Protein AF-A0A2C5XX26-F1 (afdb_monomer_lite)

Radius of gyration: 33.15 Å; chains: 1; bounding box: 103×29×76 Å

Sequence (122 aa):
MLGFITPVATDHIAYRYGFVFVGSNLVAAVIVFFFLYETRMLSLESVDILYNDMEVKAWNSAKWVPPGYITREERDVGHFRRLSVAYNTQWNREDEGPSTENKRPTTERVQHGPEPKQEQDA

Organism: NCBI:txid1399860

Structure (mmCIF, N/CA/C/O backbone):
data_AF-A0A2C5XX26-F1
#
_entry.id   AF-A0A2C5XX26-F1
#
loop_
_atom_site.group_PDB
_atom_site.id
_atom_site.type_symbol
_atom_site.label_atom_id
_atom_site.label_alt_id
_atom_site.label_comp_id
_atom_site.label_asym_id
_atom_site.label_entity_id
_atom_site.label_seq_id
_atom_site.pdbx_PDB_ins_code
_atom_site.Cartn_x
_atom_site.Cartn_y
_atom_site.Cartn_z
_atom_site.occupancy
_atom_site.B_iso_or_equiv
_atom_site.auth_seq_id
_atom_site.auth_comp_id
_atom_site.auth_asym_id
_atom_site.auth_atom_id
_atom_site.pdbx_PDB_model_num
ATOM 1 N N . MET A 1 1 ? 19.023 2.952 -7.139 1.00 63.53 1 MET A N 1
ATOM 2 C CA . MET A 1 1 ? 19.482 1.721 -7.824 1.00 63.53 1 MET A CA 1
ATOM 3 C C . MET A 1 1 ? 18.927 1.511 -9.241 1.00 63.53 1 MET A C 1
ATOM 5 O O . MET A 1 1 ? 19.482 0.696 -9.955 1.00 63.53 1 MET A O 1
ATOM 9 N N . LEU A 1 2 ? 17.944 2.278 -9.734 1.00 70.19 2 LEU A N 1
ATOM 10 C CA . LEU A 1 2 ? 17.485 2.163 -11.137 1.00 70.19 2 LEU A CA 1
ATOM 11 C C . LEU A 1 2 ? 18.419 2.832 -12.168 1.00 70.19 2 LEU A C 1
ATOM 13 O O . LEU A 1 2 ? 18.545 2.359 -13.297 1.00 70.19 2 LEU A O 1
ATOM 17 N N . GLY A 1 3 ? 19.120 3.901 -11.775 1.00 75.81 3 GLY A N 1
ATOM 18 C CA . GLY A 1 3 ? 19.989 4.673 -12.675 1.00 75.81 3 GLY A CA 1
ATOM 19 C C . GLY A 1 3 ? 21.209 3.918 -13.216 1.00 75.81 3 GLY A C 1
ATOM 20 O O . GLY A 1 3 ? 21.717 4.291 -14.262 1.00 75.81 3 GLY A O 1
ATOM 21 N N . PHE A 1 4 ? 21.646 2.838 -12.558 1.00 78.44 4 PHE A N 1
ATOM 22 C CA . PHE A 1 4 ? 22.796 2.037 -13.004 1.00 78.44 4 PHE A CA 1
ATOM 23 C C . PHE A 1 4 ? 22.434 0.967 -14.044 1.00 78.44 4 PHE A C 1
ATOM 25 O O . PHE A 1 4 ? 23.276 0.578 -14.842 1.00 78.44 4 PHE A O 1
ATOM 32 N N . ILE A 1 5 ? 21.180 0.511 -14.066 1.00 78.94 5 ILE A N 1
ATOM 33 C CA . ILE A 1 5 ? 20.713 -0.572 -14.953 1.00 78.94 5 ILE A CA 1
ATOM 34 C C . ILE A 1 5 ? 20.094 0.010 -16.236 1.00 78.94 5 ILE A C 1
ATOM 36 O O . ILE A 1 5 ? 20.197 -0.565 -17.318 1.00 78.94 5 ILE A O 1
ATOM 40 N N . THR A 1 6 ? 19.503 1.203 -16.126 1.00 82.06 6 THR A N 1
ATOM 41 C CA . THR A 1 6 ? 18.878 1.938 -17.236 1.00 82.06 6 THR A CA 1
ATOM 42 C C . THR A 1 6 ? 19.815 2.204 -18.434 1.00 82.06 6 THR A C 1
ATOM 44 O O . THR A 1 6 ? 19.369 1.967 -19.558 1.00 82.06 6 THR A O 1
ATOM 47 N N . PRO A 1 7 ? 21.090 2.632 -18.280 1.00 80.31 7 PRO A N 1
ATOM 48 C CA . PRO A 1 7 ? 21.974 2.845 -19.432 1.00 80.31 7 PRO A CA 1
ATOM 49 C C . PRO A 1 7 ? 22.256 1.555 -20.217 1.00 80.31 7 PRO A C 1
ATOM 51 O O . PRO A 1 7 ? 22.218 1.583 -21.442 1.00 80.31 7 PRO A O 1
ATOM 54 N N . VAL A 1 8 ? 22.422 0.414 -19.537 1.00 80.00 8 VAL A N 1
ATOM 55 C CA . VAL A 1 8 ? 22.612 -0.900 -20.186 1.00 80.00 8 VAL A CA 1
ATOM 56 C C . VAL A 1 8 ? 21.359 -1.326 -20.961 1.00 80.00 8 VAL A C 1
ATOM 58 O O . VAL A 1 8 ? 21.447 -1.818 -22.080 1.00 80.00 8 VAL A O 1
ATOM 61 N N . ALA A 1 9 ? 20.168 -1.105 -20.403 1.00 80.88 9 ALA A N 1
ATOM 62 C CA . ALA A 1 9 ? 18.915 -1.459 -21.073 1.00 80.88 9 ALA A CA 1
ATOM 63 C C . ALA A 1 9 ? 18.616 -0.573 -22.298 1.00 80.88 9 ALA A C 1
ATOM 65 O O . ALA A 1 9 ? 18.068 -1.047 -23.297 1.00 80.88 9 ALA A O 1
ATOM 66 N N . THR A 1 10 ? 18.976 0.710 -22.226 1.00 81.50 10 THR A N 1
ATOM 67 C CA . THR A 1 10 ? 18.715 1.674 -23.305 1.00 81.50 10 THR A CA 1
ATOM 68 C C . THR A 1 10 ? 19.653 1.456 -24.495 1.00 81.50 10 THR A C 1
ATOM 70 O O . THR A 1 10 ? 19.224 1.649 -25.628 1.00 81.50 10 THR A O 1
ATOM 73 N N . ASP A 1 11 ? 20.879 0.978 -24.263 1.00 82.69 11 ASP A N 1
ATOM 74 C CA . ASP A 1 11 ? 21.846 0.645 -25.321 1.00 82.69 11 ASP A CA 1
ATOM 75 C C . ASP A 1 11 ? 21.353 -0.499 -26.229 1.00 82.69 11 ASP A C 1
ATOM 77 O O . ASP A 1 11 ? 21.412 -0.415 -27.453 1.00 82.69 11 ASP A O 1
ATOM 81 N N . HIS A 1 12 ? 20.752 -1.540 -25.643 1.00 81.31 12 HIS A N 1
ATOM 82 C CA . HIS A 1 12 ? 20.295 -2.715 -26.396 1.00 81.31 12 HIS A CA 1
ATOM 83 C C . HIS A 1 12 ? 18.898 -2.587 -27.012 1.00 81.31 12 HIS A C 1
ATOM 85 O O . HIS A 1 12 ? 18.569 -3.304 -27.959 1.00 81.31 12 HIS A O 1
ATOM 91 N N . ILE A 1 13 ? 18.037 -1.737 -26.448 1.00 82.19 13 ILE A N 1
ATOM 92 C CA . ILE A 1 13 ? 16.603 -1.742 -26.772 1.00 82.19 13 ILE A CA 1
ATOM 93 C C . ILE A 1 13 ? 16.057 -0.349 -27.139 1.00 82.19 13 ILE A C 1
ATOM 95 O O . ILE A 1 13 ? 14.922 -0.243 -27.617 1.00 82.19 13 ILE A O 1
ATOM 99 N N . ALA A 1 14 ? 16.874 0.703 -27.002 1.00 83.38 14 ALA A N 1
ATOM 100 C CA . ALA A 1 14 ? 16.578 2.080 -27.393 1.00 83.38 14 ALA A CA 1
ATOM 101 C C . ALA A 1 14 ? 15.179 2.535 -26.926 1.00 83.38 14 ALA A C 1
ATOM 103 O O . ALA A 1 14 ? 14.805 2.352 -25.766 1.00 83.38 14 ALA A O 1
ATOM 104 N N . TYR A 1 15 ? 14.364 3.087 -27.833 1.00 81.62 15 TYR A N 1
ATOM 105 C CA . TYR A 1 15 ? 13.012 3.579 -27.536 1.00 81.62 15 TYR A CA 1
ATOM 106 C C . TYR A 1 15 ? 12.056 2.489 -27.014 1.00 81.62 15 TYR A C 1
ATOM 108 O O . TYR A 1 15 ? 11.095 2.789 -26.304 1.00 81.62 15 TYR A O 1
ATOM 116 N N . ARG A 1 16 ? 12.329 1.202 -27.291 1.00 87.00 16 ARG A N 1
ATOM 117 C CA . ARG A 1 16 ? 11.477 0.092 -26.830 1.00 87.00 16 ARG A CA 1
ATOM 118 C C . ARG A 1 16 ? 11.494 -0.069 -25.307 1.00 87.00 16 ARG A C 1
ATOM 120 O O . ARG A 1 16 ? 10.552 -0.634 -24.754 1.00 87.00 16 ARG A O 1
ATOM 127 N N . TYR A 1 17 ? 12.509 0.472 -24.628 1.00 86.12 17 TYR A N 1
ATOM 128 C CA . TYR A 1 17 ? 12.608 0.465 -23.169 1.00 86.12 17 TYR A CA 1
ATOM 129 C C . TYR A 1 17 ? 11.411 1.168 -22.519 1.00 86.12 17 TYR A C 1
ATOM 131 O O . TYR A 1 17 ? 10.909 0.709 -21.495 1.00 86.12 17 TYR A O 1
ATOM 139 N N . GLY A 1 18 ? 10.892 2.225 -23.155 1.00 86.94 18 GLY A N 1
ATOM 140 C CA . GLY A 1 18 ? 9.718 2.951 -22.670 1.00 86.94 18 GLY A CA 1
ATOM 141 C C . GLY A 1 18 ? 8.475 2.065 -22.556 1.00 86.94 18 GLY A C 1
ATOM 142 O O . GLY A 1 18 ? 7.760 2.141 -21.561 1.00 86.94 18 GLY A O 1
ATOM 143 N N . PHE A 1 19 ? 8.253 1.156 -23.512 1.00 90.19 19 PHE A N 1
ATOM 144 C CA . PHE A 1 19 ? 7.124 0.219 -23.457 1.00 90.19 19 PHE A CA 1
ATOM 145 C C . PHE A 1 19 ? 7.284 -0.819 -22.345 1.00 90.19 19 PHE A C 1
ATOM 147 O O . PHE A 1 19 ? 6.306 -1.163 -21.689 1.00 90.19 19 PHE A O 1
ATOM 154 N N . VAL A 1 20 ? 8.510 -1.288 -22.094 1.00 88.81 20 VAL A N 1
ATOM 155 C CA . VAL A 1 20 ? 8.799 -2.200 -20.976 1.00 88.81 20 VAL A CA 1
ATOM 156 C C . VAL A 1 20 ? 8.586 -1.492 -19.640 1.00 88.81 20 VAL A C 1
ATOM 158 O O . VAL A 1 20 ? 8.001 -2.071 -18.730 1.00 88.81 20 VAL A O 1
ATOM 161 N N . PHE A 1 21 ? 9.001 -0.228 -19.536 1.00 87.88 21 PHE A N 1
ATOM 162 C CA . PHE A 1 21 ? 8.797 0.583 -18.341 1.00 87.88 21 PHE A CA 1
ATOM 163 C C . PHE A 1 21 ? 7.311 0.836 -18.066 1.00 87.88 21 PHE A C 1
ATOM 165 O O . PHE A 1 21 ? 6.844 0.630 -16.950 1.00 87.88 21 PHE A O 1
ATOM 172 N N . VAL A 1 22 ? 6.531 1.231 -19.073 1.00 93.38 22 VAL A N 1
ATOM 173 C CA . VAL A 1 22 ? 5.078 1.400 -18.906 1.00 93.38 22 VAL A CA 1
ATOM 174 C C . VAL A 1 22 ? 4.406 0.059 -18.598 1.00 93.38 22 VAL A C 1
ATOM 176 O O . VAL A 1 22 ? 3.554 -0.004 -17.717 1.00 93.38 22 VAL A O 1
ATOM 179 N N . GLY A 1 23 ? 4.827 -1.023 -19.258 1.00 94.75 23 GLY A N 1
ATOM 180 C CA . GLY A 1 23 ? 4.324 -2.371 -19.003 1.00 94.75 23 GLY A CA 1
ATOM 181 C C . GLY A 1 23 ? 4.580 -2.838 -17.570 1.00 94.75 23 GLY A C 1
ATOM 182 O O . GLY A 1 23 ? 3.663 -3.331 -16.920 1.00 94.75 23 GLY A O 1
ATOM 183 N N . SER A 1 24 ? 5.788 -2.631 -17.038 1.00 93.75 24 SER A N 1
ATOM 184 C CA . SER A 1 24 ? 6.109 -2.999 -15.655 1.00 93.75 24 SER A CA 1
ATOM 185 C C . SER A 1 24 ? 5.313 -2.177 -14.641 1.00 93.75 24 SER A C 1
ATOM 187 O O . SER A 1 24 ? 4.809 -2.740 -13.672 1.00 93.75 24 SER A O 1
ATOM 189 N N . ASN A 1 25 ? 5.125 -0.876 -14.889 1.00 95.25 25 ASN A N 1
ATOM 190 C CA . ASN A 1 25 ? 4.286 -0.022 -14.048 1.00 95.25 25 ASN A CA 1
ATOM 191 C C . ASN A 1 25 ? 2.814 -0.444 -14.094 1.00 95.25 25 ASN A C 1
ATOM 193 O O . ASN A 1 25 ? 2.159 -0.456 -13.056 1.00 95.25 25 ASN A O 1
ATOM 197 N N . LEU A 1 26 ? 2.294 -0.830 -15.262 1.00 96.94 26 LEU A N 1
ATOM 198 C CA . LEU A 1 26 ? 0.922 -1.318 -15.387 1.00 96.94 26 LEU A CA 1
ATOM 199 C C . LEU A 1 26 ? 0.730 -2.637 -14.628 1.00 96.94 26 LEU A C 1
ATOM 201 O O . LEU A 1 26 ? -0.242 -2.780 -13.892 1.00 96.94 26 LEU A O 1
ATOM 205 N N . VAL A 1 27 ? 1.673 -3.575 -14.749 1.00 96.62 27 VAL A N 1
ATOM 206 C CA . VAL A 1 27 ? 1.654 -4.831 -13.981 1.00 96.62 27 VAL A CA 1
ATOM 207 C C . VAL A 1 27 ? 1.716 -4.548 -12.480 1.00 96.62 27 VAL A C 1
ATOM 209 O O . VAL A 1 27 ? 0.923 -5.104 -11.722 1.00 96.62 27 VAL A O 1
ATOM 212 N N . ALA A 1 28 ? 2.600 -3.648 -12.044 1.00 96.00 28 ALA A N 1
ATOM 213 C CA . ALA A 1 28 ? 2.677 -3.237 -10.646 1.00 96.00 28 ALA A CA 1
ATOM 214 C C . ALA A 1 28 ? 1.361 -2.604 -10.165 1.00 96.00 28 ALA A C 1
ATOM 216 O O . ALA A 1 28 ? 0.881 -2.949 -9.089 1.00 96.00 28 ALA A O 1
ATOM 217 N N . ALA A 1 29 ? 0.739 -1.740 -10.973 1.00 95.75 29 ALA A N 1
ATOM 218 C CA . ALA A 1 29 ? -0.546 -1.122 -10.658 1.00 95.75 29 ALA A CA 1
ATOM 219 C C . ALA A 1 29 ? -1.664 -2.163 -10.507 1.00 95.75 29 ALA A C 1
ATOM 221 O O . ALA A 1 29 ? -2.444 -2.084 -9.563 1.00 95.75 29 ALA A O 1
ATOM 222 N N . VAL A 1 30 ? -1.710 -3.168 -11.388 1.00 95.75 30 VAL A N 1
ATOM 223 C CA . VAL A 1 30 ? -2.658 -4.289 -11.290 1.00 95.75 30 VAL A CA 1
ATOM 224 C C . VAL A 1 30 ? -2.439 -5.062 -9.990 1.00 95.75 30 VAL A C 1
ATOM 226 O O . VAL A 1 30 ? -3.386 -5.271 -9.238 1.00 95.75 30 VAL A O 1
ATOM 229 N N . ILE A 1 31 ? -1.198 -5.439 -9.679 1.00 94.88 31 ILE A N 1
ATOM 230 C CA . ILE A 1 31 ? -0.884 -6.178 -8.448 1.00 94.88 31 ILE A CA 1
ATOM 231 C C . ILE A 1 31 ? -1.305 -5.377 -7.211 1.00 94.88 31 ILE A C 1
ATOM 233 O O . ILE A 1 31 ? -1.984 -5.908 -6.336 1.00 94.88 31 ILE A O 1
ATOM 237 N N . VAL A 1 32 ? -0.951 -4.093 -7.151 1.00 93.75 32 VAL A N 1
ATOM 238 C CA . VAL A 1 32 ? -1.309 -3.215 -6.031 1.00 93.75 32 VAL A CA 1
ATOM 239 C C . VAL A 1 32 ? -2.826 -3.081 -5.900 1.00 93.75 32 VAL A C 1
ATOM 241 O O . VAL A 1 32 ? -3.352 -3.202 -4.800 1.00 93.75 32 VAL A O 1
ATOM 244 N N . PHE A 1 33 ? -3.543 -2.897 -7.006 1.00 91.00 33 PHE A N 1
ATOM 245 C CA . PHE A 1 33 ? -4.993 -2.722 -6.981 1.00 91.00 33 PHE A CA 1
ATOM 246 C C . PHE A 1 33 ? -5.743 -3.955 -6.450 1.00 91.00 33 PHE A C 1
ATOM 248 O O . PHE A 1 33 ? -6.723 -3.813 -5.717 1.00 91.00 33 PHE A O 1
ATOM 255 N N . PHE A 1 34 ? -5.294 -5.163 -6.806 1.00 90.25 34 PHE A N 1
ATOM 256 C CA . PHE A 1 34 ? -5.978 -6.398 -6.415 1.00 90.25 34 PHE A CA 1
ATOM 257 C C . PHE A 1 34 ? -5.513 -6.978 -5.077 1.00 90.25 34 PHE A C 1
ATOM 259 O O . PHE A 1 34 ? -6.319 -7.622 -4.408 1.00 90.25 34 PHE A O 1
ATOM 266 N N . PHE A 1 35 ? -4.256 -6.768 -4.676 1.00 89.19 35 PHE A N 1
ATOM 267 C CA . PHE A 1 35 ? -3.668 -7.480 -3.534 1.00 89.19 35 PHE A CA 1
ATOM 268 C C . PHE A 1 35 ? -3.220 -6.585 -2.374 1.00 89.19 35 PHE A C 1
ATOM 270 O O . PHE A 1 35 ? -2.983 -7.108 -1.286 1.00 89.19 35 PHE A O 1
ATOM 277 N N . LEU A 1 36 ? -3.096 -5.264 -2.552 1.00 91.69 36 LEU A N 1
ATOM 278 C CA . LEU A 1 36 ? -2.618 -4.391 -1.479 1.00 91.69 36 LEU A CA 1
ATOM 279 C C . LEU A 1 36 ? -3.779 -3.858 -0.631 1.00 91.69 36 LEU A C 1
ATOM 281 O O . LEU A 1 36 ? -4.593 -3.062 -1.097 1.00 91.69 36 LEU A O 1
ATOM 285 N N . TYR A 1 37 ? -3.822 -4.267 0.636 1.00 91.50 37 TYR A N 1
ATOM 286 C CA . TYR A 1 37 ? -4.740 -3.714 1.629 1.00 91.50 37 TYR A CA 1
ATOM 287 C C . TYR A 1 37 ? -4.198 -2.401 2.210 1.00 91.50 37 TYR A C 1
ATOM 289 O O . TYR A 1 37 ? -3.002 -2.253 2.458 1.00 91.50 37 TYR A O 1
ATOM 297 N N . GLU A 1 38 ? -5.093 -1.445 2.450 1.00 91.19 38 GLU A N 1
ATOM 298 C CA . GLU A 1 38 ? -4.777 -0.120 2.980 1.00 91.19 38 GLU A CA 1
ATOM 299 C C . GLU A 1 38 ? -4.600 -0.168 4.503 1.00 91.19 38 GLU A C 1
ATOM 301 O O . GLU A 1 38 ? -5.580 -0.166 5.258 1.00 91.19 38 GLU A O 1
ATOM 306 N N . THR A 1 39 ? -3.340 -0.172 4.939 1.00 90.62 39 THR A N 1
ATOM 307 C CA . THR A 1 39 ? -2.920 -0.313 6.341 1.00 90.62 39 THR A CA 1
ATOM 308 C C . THR A 1 39 ? -2.587 1.011 7.033 1.00 90.62 39 THR A C 1
ATOM 310 O O . THR A 1 39 ? -2.171 1.013 8.191 1.00 90.62 39 THR A O 1
ATOM 313 N N . ARG A 1 40 ? -2.755 2.168 6.377 1.00 87.94 40 ARG A N 1
ATOM 314 C CA . ARG A 1 40 ? -2.474 3.454 7.029 1.00 87.94 40 ARG A CA 1
ATOM 315 C C . ARG A 1 40 ? -3.441 3.725 8.175 1.00 87.94 40 ARG A C 1
ATOM 317 O O . ARG A 1 40 ? -4.646 3.486 8.063 1.00 87.94 40 ARG A O 1
ATOM 324 N N . MET A 1 41 ? -2.889 4.319 9.235 1.00 88.69 41 MET A N 1
ATOM 325 C CA . MET A 1 41 ? -3.599 4.671 10.470 1.00 88.69 41 MET A CA 1
ATOM 326 C C . MET A 1 41 ? -4.170 3.455 11.216 1.00 88.69 41 MET A C 1
ATOM 328 O O . MET A 1 41 ? -5.100 3.614 11.992 1.00 88.69 41 MET A O 1
ATOM 332 N N . LEU A 1 42 ? -3.635 2.255 10.972 1.00 90.25 42 LEU A N 1
ATOM 333 C CA . LEU A 1 42 ? -3.976 1.023 11.683 1.00 90.25 42 LEU A CA 1
ATOM 334 C C . LEU A 1 42 ? -2.787 0.567 12.531 1.00 90.25 42 LEU A C 1
ATOM 336 O O . LEU A 1 42 ? -1.630 0.716 12.132 1.00 90.25 42 LEU A O 1
ATOM 340 N N . SER A 1 43 ? -3.074 -0.008 13.696 1.00 90.56 43 SER A N 1
ATOM 341 C CA . SER A 1 43 ? -2.068 -0.678 14.521 1.00 90.56 43 SER A CA 1
ATOM 342 C C . SER A 1 43 ? -1.686 -2.045 13.943 1.00 90.56 43 SER A C 1
ATOM 344 O O . SER A 1 43 ? -2.416 -2.604 13.125 1.00 90.56 43 SER A O 1
ATOM 346 N N . LEU A 1 44 ? -0.548 -2.607 14.367 1.00 91.38 44 LEU A N 1
ATOM 347 C CA . LEU A 1 44 ? -0.055 -3.889 13.842 1.00 91.38 44 LEU A CA 1
ATOM 348 C C . LEU A 1 44 ? -1.027 -5.045 14.116 1.00 91.38 44 LEU A C 1
ATOM 350 O O . LEU A 1 44 ? -1.231 -5.880 13.240 1.00 91.38 44 LEU A O 1
ATOM 354 N N . GLU A 1 45 ? -1.677 -5.063 15.279 1.00 91.56 45 GLU A N 1
ATOM 355 C CA . GLU A 1 45 ? -2.712 -6.049 15.597 1.00 91.56 45 GLU A CA 1
ATOM 356 C C . GLU A 1 45 ? -3.964 -5.881 14.727 1.00 91.56 45 GLU A C 1
ATOM 358 O O . GLU A 1 45 ? -4.566 -6.861 14.298 1.00 91.56 45 GLU A O 1
ATOM 363 N N . SER A 1 46 ? -4.330 -4.640 14.400 1.00 91.00 46 SER A N 1
ATOM 364 C CA . SER A 1 46 ? -5.473 -4.365 13.529 1.00 91.00 46 SER A CA 1
ATOM 365 C C . SER A 1 46 ? -5.193 -4.764 12.082 1.00 91.00 46 SER A C 1
ATOM 367 O O . SER A 1 46 ? -6.097 -5.199 11.375 1.00 91.00 46 SER A O 1
ATOM 369 N N . VAL A 1 47 ? -3.942 -4.621 11.639 1.00 91.06 47 VAL A N 1
ATOM 370 C CA . VAL A 1 47 ? -3.499 -5.075 10.318 1.00 91.06 47 VAL A CA 1
ATOM 371 C C . VAL A 1 47 ? -3.583 -6.597 10.218 1.00 91.06 47 VAL A C 1
ATOM 373 O O . VAL A 1 47 ? -4.089 -7.092 9.217 1.00 91.06 47 VAL A O 1
ATOM 376 N N . ASP A 1 48 ? -3.158 -7.332 11.247 1.00 91.81 48 ASP A N 1
ATOM 377 C CA . ASP A 1 48 ? -3.290 -8.796 11.282 1.00 91.81 48 ASP A CA 1
ATOM 378 C C . ASP A 1 48 ? -4.760 -9.238 11.155 1.00 91.81 48 ASP A C 1
ATOM 380 O O . ASP A 1 48 ? -5.096 -10.070 10.311 1.00 91.81 48 ASP A O 1
ATOM 384 N N . ILE A 1 49 ? -5.665 -8.582 11.893 1.00 92.81 49 ILE A N 1
ATOM 385 C CA . ILE A 1 49 ? -7.112 -8.831 11.793 1.00 92.81 49 ILE A CA 1
ATOM 386 C C . ILE A 1 49 ? -7.635 -8.513 10.384 1.00 92.81 49 ILE A C 1
ATOM 388 O O . ILE A 1 49 ? -8.387 -9.309 9.828 1.00 92.81 49 ILE A O 1
ATOM 392 N N . LEU A 1 50 ? -7.225 -7.387 9.790 1.00 91.81 50 LEU A N 1
ATOM 393 C CA . LEU A 1 50 ? -7.635 -6.991 8.439 1.00 91.81 50 LEU A CA 1
ATOM 394 C C . LEU A 1 50 ? -7.226 -8.028 7.384 1.00 91.81 50 LEU A C 1
ATOM 396 O O . LEU A 1 50 ? -8.000 -8.297 6.471 1.00 91.81 50 LEU A O 1
ATOM 400 N N . TYR A 1 51 ? -6.028 -8.609 7.497 1.00 90.44 51 TYR A N 1
ATOM 401 C CA . TYR A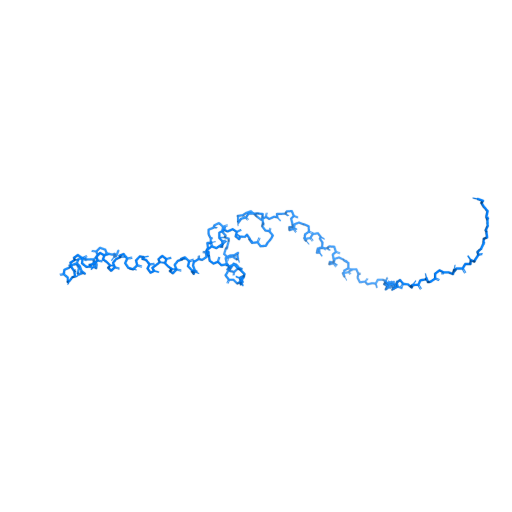 1 51 ? -5.567 -9.647 6.569 1.00 90.44 51 TYR A CA 1
ATOM 402 C C . TYR A 1 51 ? -6.265 -10.997 6.779 1.00 90.44 51 TYR A C 1
ATOM 404 O O . TYR A 1 51 ? -6.326 -11.795 5.844 1.00 90.44 51 TYR A O 1
ATOM 412 N N . ASN A 1 52 ? -6.798 -11.253 7.975 1.00 90.94 52 ASN A N 1
ATOM 413 C CA . ASN A 1 52 ? -7.575 -12.454 8.280 1.00 90.94 52 ASN A CA 1
ATOM 414 C C . ASN A 1 52 ? -9.078 -12.306 7.948 1.00 90.94 52 ASN A C 1
ATOM 416 O O . ASN A 1 52 ? -9.817 -13.290 7.955 1.00 90.94 52 ASN A O 1
ATOM 420 N N . ASP A 1 53 ? -9.544 -11.090 7.653 1.00 89.25 53 ASP A N 1
ATOM 421 C CA . ASP A 1 53 ? -10.934 -10.808 7.295 1.00 89.25 53 ASP A CA 1
ATOM 422 C C . ASP A 1 53 ? -11.214 -11.182 5.826 1.00 89.25 53 ASP A C 1
ATOM 424 O O . ASP A 1 53 ? -10.747 -10.538 4.884 1.00 89.25 53 ASP A O 1
ATOM 428 N N . MET A 1 54 ? -11.997 -12.247 5.618 1.00 81.88 54 MET A N 1
ATOM 429 C CA . MET A 1 54 ? -12.296 -12.787 4.284 1.00 81.88 54 MET A CA 1
ATOM 430 C C . MET A 1 54 ? -13.302 -11.938 3.487 1.00 81.88 54 MET A C 1
ATOM 432 O O . MET A 1 54 ? -13.435 -12.124 2.274 1.00 81.88 54 MET A O 1
ATOM 436 N N . GLU A 1 55 ? -14.039 -11.030 4.133 1.00 85.88 55 GLU A N 1
ATOM 437 C CA . GLU A 1 55 ? -15.094 -10.248 3.475 1.00 85.88 55 GLU A CA 1
ATOM 438 C C . GLU A 1 55 ? -14.555 -8.972 2.815 1.00 85.88 55 GLU A C 1
ATOM 440 O O . GLU A 1 55 ? -15.132 -8.449 1.847 1.00 85.88 55 GLU A O 1
ATOM 445 N N . VAL A 1 56 ? -13.414 -8.480 3.300 1.00 87.94 56 VAL A N 1
ATOM 446 C CA . VAL A 1 56 ? -12.813 -7.228 2.849 1.00 87.94 56 VAL A CA 1
ATOM 447 C C . VAL A 1 56 ? -11.963 -7.477 1.613 1.00 87.94 56 VAL A C 1
ATOM 449 O O . VAL A 1 56 ? -11.017 -8.256 1.612 1.00 87.94 56 VAL A O 1
ATOM 452 N N . LYS A 1 57 ? -12.269 -6.760 0.533 1.00 89.62 57 LYS A N 1
ATOM 453 C CA . LYS A 1 57 ? -11.448 -6.736 -0.687 1.00 89.62 57 LYS A CA 1
ATOM 454 C C . LYS A 1 57 ? -10.390 -5.642 -0.582 1.00 89.62 57 LYS A C 1
ATOM 456 O O . LYS A 1 57 ? -10.692 -4.566 -0.063 1.00 89.62 57 LYS A O 1
ATOM 461 N N . ALA A 1 58 ? -9.212 -5.866 -1.164 1.00 86.62 58 ALA A N 1
ATOM 462 C CA . ALA A 1 58 ? -8.098 -4.911 -1.168 1.00 86.62 58 ALA A CA 1
ATOM 463 C C . ALA A 1 58 ? -8.536 -3.478 -1.546 1.00 86.62 58 ALA A C 1
ATOM 465 O O . ALA A 1 58 ? -8.289 -2.535 -0.797 1.00 86.62 58 ALA A O 1
ATOM 466 N N . TRP A 1 59 ? -9.321 -3.313 -2.615 1.00 88.06 59 TRP A N 1
ATOM 467 C CA . TRP A 1 59 ? -9.793 -2.000 -3.088 1.00 88.06 59 TRP A CA 1
ATOM 468 C C . TRP A 1 59 ? -10.859 -1.317 -2.213 1.00 88.06 59 TRP A C 1
ATOM 470 O O . TRP A 1 59 ? -11.100 -0.123 -2.366 1.00 88.06 59 TRP A O 1
ATOM 480 N N . ASN A 1 60 ? -11.512 -2.043 -1.303 1.00 87.62 60 ASN A N 1
ATOM 481 C CA . ASN A 1 60 ? -12.478 -1.480 -0.348 1.00 87.62 60 ASN A CA 1
ATOM 482 C C . ASN A 1 60 ? -11.914 -1.380 1.075 1.00 87.62 60 ASN A C 1
ATOM 484 O O . ASN A 1 60 ? -12.566 -0.810 1.953 1.00 87.62 60 ASN A O 1
ATOM 488 N N . SER A 1 61 ? -10.703 -1.894 1.295 1.00 88.62 61 SER A N 1
ATOM 489 C CA . SER A 1 61 ? -10.075 -1.971 2.611 1.00 88.62 61 SER A CA 1
ATOM 490 C C . SER A 1 61 ? -9.969 -0.612 3.295 1.00 88.62 61 SER A C 1
ATOM 492 O O . SER A 1 61 ? -10.185 -0.554 4.496 1.00 88.62 61 SER A O 1
ATOM 494 N N . ALA A 1 62 ? -9.781 0.489 2.553 1.00 86.88 62 ALA A N 1
ATOM 495 C CA . ALA A 1 62 ? -9.670 1.861 3.071 1.00 86.88 62 ALA A CA 1
ATOM 496 C C . ALA A 1 62 ? -10.822 2.308 3.997 1.00 86.88 62 ALA A C 1
ATOM 498 O O . ALA A 1 62 ? -10.627 3.173 4.846 1.00 86.88 62 ALA A O 1
ATOM 499 N N . LYS A 1 63 ? -12.020 1.729 3.850 1.00 88.56 63 LYS A N 1
ATOM 500 C CA . LYS A 1 63 ? -13.194 2.047 4.686 1.00 88.56 63 LYS A CA 1
ATOM 501 C C . LYS A 1 63 ? -13.338 1.137 5.902 1.00 88.56 63 LYS A C 1
ATOM 503 O O . LYS A 1 63 ? -14.163 1.414 6.765 1.00 88.56 63 LYS A O 1
ATOM 508 N N . TRP A 1 64 ? -12.576 0.049 5.952 1.00 91.50 64 TRP A N 1
ATOM 509 C CA . TRP A 1 64 ? -12.608 -0.890 7.059 1.00 91.50 64 TRP A CA 1
ATOM 510 C C . TRP A 1 64 ? -12.063 -0.244 8.332 1.00 91.50 64 TRP A C 1
ATOM 512 O O . TRP A 1 64 ? -11.090 0.522 8.288 1.00 91.50 64 TRP A O 1
ATOM 522 N N . VAL A 1 65 ? -12.709 -0.563 9.449 1.00 91.00 65 VAL A N 1
ATOM 523 C CA . VAL A 1 65 ? -12.386 -0.083 10.792 1.00 91.00 65 VAL A CA 1
ATOM 524 C C . VAL A 1 65 ? -12.307 -1.305 11.708 1.00 91.00 65 VAL A C 1
ATOM 526 O O . VAL A 1 65 ? -13.168 -2.182 11.596 1.00 91.00 65 VAL A O 1
ATOM 529 N N . PRO A 1 66 ? -11.312 -1.382 12.607 1.00 89.56 66 PRO A N 1
ATOM 530 C CA . PRO A 1 66 ? -11.191 -2.521 13.503 1.00 89.56 66 PRO A CA 1
ATOM 531 C C . PRO A 1 66 ? -12.404 -2.648 14.445 1.00 89.56 66 PRO A C 1
ATOM 533 O O . PRO A 1 66 ? -13.002 -1.637 14.830 1.00 89.56 66 PRO A O 1
ATOM 536 N N . PRO A 1 67 ? -12.768 -3.864 14.883 1.00 86.69 67 PRO A N 1
ATOM 537 C CA . PRO A 1 67 ? -13.856 -4.055 15.838 1.00 86.69 67 PRO A CA 1
ATOM 538 C C . PRO A 1 67 ? -13.624 -3.283 17.147 1.00 86.69 67 PRO A C 1
ATOM 540 O O . PRO A 1 67 ? -12.568 -3.386 17.770 1.00 86.69 67 PRO A O 1
ATOM 543 N N . GLY A 1 68 ? -14.621 -2.508 17.586 1.00 84.88 68 GLY A N 1
ATOM 544 C CA . GLY A 1 68 ? -14.525 -1.678 18.795 1.00 84.88 68 GLY A CA 1
ATOM 545 C C . GLY A 1 68 ? -13.809 -0.337 18.594 1.00 84.88 68 GLY A C 1
ATOM 546 O O . GLY A 1 68 ? -13.521 0.350 19.572 1.00 84.88 68 GLY A O 1
ATOM 547 N N . TYR A 1 69 ? -13.519 0.053 17.354 1.00 88.56 69 TYR A N 1
ATOM 548 C CA . TYR A 1 69 ? -12.992 1.372 17.019 1.00 88.56 69 TYR A CA 1
ATOM 549 C C . TYR A 1 69 ? -14.076 2.242 16.370 1.00 88.56 69 TYR A C 1
ATOM 551 O O . TYR A 1 69 ? -14.960 1.743 15.677 1.00 88.56 69 TYR A O 1
ATOM 559 N N . ILE A 1 70 ? -14.010 3.553 16.612 1.00 86.69 70 ILE A N 1
ATOM 560 C CA . ILE A 1 70 ? -14.914 4.551 16.011 1.00 86.69 70 ILE A CA 1
ATOM 561 C C . ILE A 1 70 ? -14.352 4.977 14.654 1.00 86.69 70 ILE A C 1
ATOM 563 O O . ILE A 1 70 ? -15.074 5.126 13.669 1.00 86.69 70 ILE A O 1
ATOM 567 N N . THR A 1 71 ? -13.034 5.159 14.613 1.00 87.69 71 THR A N 1
ATOM 568 C CA . THR A 1 71 ? -12.251 5.475 13.421 1.00 87.69 71 THR A CA 1
ATOM 569 C C . THR A 1 71 ? -11.023 4.570 13.393 1.00 87.69 71 THR A C 1
ATOM 571 O O . THR A 1 71 ? -10.722 3.901 14.373 1.00 87.69 71 THR A O 1
ATOM 574 N N . ARG A 1 72 ? -10.275 4.531 12.287 1.00 85.69 72 ARG A N 1
ATOM 575 C CA . ARG A 1 72 ? -9.081 3.669 12.181 1.00 85.69 72 ARG A CA 1
ATOM 576 C C . ARG A 1 72 ? -8.038 3.915 13.279 1.00 85.69 72 ARG A C 1
ATOM 578 O O . ARG A 1 72 ? -7.365 2.978 13.689 1.00 85.69 72 ARG A O 1
ATOM 585 N N . GLU A 1 73 ? -7.956 5.150 13.764 1.00 85.81 73 GLU A N 1
ATOM 586 C CA . GLU A 1 73 ? -7.027 5.566 14.814 1.00 85.81 73 GLU A CA 1
ATOM 587 C C . GLU A 1 73 ? -7.667 5.517 16.210 1.00 85.81 73 GLU A C 1
ATOM 589 O O . GLU A 1 73 ? -7.023 5.125 17.183 1.00 85.81 73 GLU A O 1
ATOM 594 N N . GLU A 1 74 ? -8.944 5.895 16.321 1.00 87.38 74 GLU A N 1
ATOM 595 C CA . GLU A 1 74 ? -9.589 6.109 17.613 1.00 87.38 74 GLU A CA 1
ATOM 596 C C . GLU A 1 74 ? -10.405 4.903 18.081 1.00 87.38 74 GLU A C 1
ATOM 598 O O . GLU A 1 74 ? -11.411 4.500 17.485 1.00 87.38 74 GLU A O 1
ATOM 603 N N . ARG A 1 75 ? -9.978 4.362 19.222 1.00 86.25 75 ARG A N 1
ATOM 604 C CA . ARG A 1 75 ? -10.632 3.265 19.934 1.00 86.25 75 ARG A CA 1
ATOM 605 C C . ARG A 1 75 ? -11.892 3.753 20.657 1.00 86.25 75 ARG A C 1
ATOM 607 O O . ARG A 1 75 ? -11.844 4.758 21.362 1.00 86.25 75 ARG A O 1
ATOM 614 N N . ASP A 1 76 ? -12.991 2.997 20.593 1.00 89.12 76 ASP A N 1
ATOM 615 C CA . ASP A 1 76 ? -14.221 3.318 21.330 1.00 89.12 76 ASP A CA 1
ATOM 616 C C . ASP A 1 76 ? -14.079 2.996 22.827 1.00 89.12 76 ASP A C 1
ATOM 618 O O . ASP A 1 76 ? -14.456 1.930 23.325 1.00 89.12 76 ASP A O 1
ATOM 622 N N . VAL A 1 77 ? -13.537 3.950 23.581 1.00 86.31 77 VAL A N 1
ATOM 623 C CA . VAL A 1 77 ? -13.342 3.827 25.033 1.00 86.31 77 VAL A CA 1
ATOM 624 C C . VAL A 1 77 ? -14.665 3.566 25.768 1.00 86.31 77 VAL A C 1
ATOM 626 O O . VAL A 1 77 ? -14.685 2.884 26.797 1.00 86.31 77 VAL A O 1
ATOM 629 N N . GLY A 1 78 ? -15.782 4.083 25.245 1.00 87.12 78 GLY A N 1
ATOM 630 C CA . GLY A 1 78 ? -17.113 3.879 25.807 1.00 87.12 78 GLY A CA 1
ATOM 631 C C . GLY A 1 78 ? -17.569 2.429 25.673 1.00 87.12 78 GLY A C 1
ATOM 632 O O . GLY A 1 78 ? -18.026 1.836 26.654 1.00 87.12 78 GLY A O 1
ATOM 633 N N . HIS A 1 79 ? -17.393 1.839 24.492 1.00 86.38 79 HIS A N 1
ATOM 634 C CA . HIS A 1 79 ? -17.679 0.429 24.237 1.00 86.38 79 HIS A CA 1
ATOM 635 C C . HIS A 1 79 ? -16.860 -0.492 25.147 1.00 86.38 79 HIS A C 1
ATOM 637 O O . HIS A 1 79 ? -17.431 -1.330 25.848 1.00 86.38 79 HIS A O 1
ATOM 643 N N . PHE A 1 80 ? -15.542 -0.287 25.234 1.00 84.44 80 PHE A N 1
ATOM 644 C CA . PHE A 1 80 ? -14.685 -1.116 26.089 1.00 84.44 80 PHE A CA 1
ATOM 645 C C . PHE A 1 80 ? -15.001 -0.971 27.578 1.00 84.44 80 PHE A C 1
ATOM 647 O O . PHE A 1 80 ? -14.956 -1.960 28.306 1.00 84.44 80 PHE A O 1
ATOM 654 N N . ARG A 1 81 ? -15.379 0.229 28.037 1.00 87.19 81 ARG A N 1
ATOM 655 C CA . ARG A 1 81 ? -15.839 0.434 29.418 1.00 87.19 81 ARG A CA 1
ATOM 656 C C . ARG A 1 81 ? -17.124 -0.344 29.705 1.00 87.19 81 ARG A C 1
ATOM 658 O O . ARG A 1 81 ? -17.267 -0.910 30.782 1.00 87.19 81 ARG A O 1
ATOM 665 N N . ARG A 1 82 ? -18.069 -0.379 28.762 1.00 85.81 82 ARG A N 1
ATOM 666 C CA . ARG A 1 82 ? -19.315 -1.148 28.924 1.00 85.81 82 ARG A CA 1
ATOM 667 C C . ARG A 1 82 ? -19.036 -2.648 28.960 1.00 85.81 82 ARG A C 1
ATOM 669 O O . ARG A 1 82 ? -19.566 -3.331 29.833 1.00 85.81 82 ARG A O 1
ATOM 676 N N . LEU A 1 83 ? -18.169 -3.137 28.071 1.00 88.50 83 LEU A N 1
ATOM 677 C CA . LEU A 1 83 ? -17.737 -4.535 28.064 1.00 88.50 83 LEU A CA 1
ATOM 678 C C . LEU A 1 83 ? -17.028 -4.923 29.367 1.00 88.50 83 LEU A C 1
ATOM 680 O O . LEU A 1 83 ? -17.320 -5.980 29.917 1.00 88.50 83 LEU A O 1
ATOM 684 N N . SER A 1 84 ? -16.149 -4.068 29.901 1.00 86.31 84 SER A N 1
ATOM 685 C CA . SER A 1 84 ? -15.436 -4.369 31.146 1.00 86.31 84 SER A CA 1
ATOM 686 C C . SER A 1 84 ? -16.360 -4.395 32.364 1.00 86.31 84 SER A C 1
ATOM 688 O O . SER A 1 84 ? -16.215 -5.265 33.217 1.00 86.31 84 SER A O 1
ATOM 690 N N . VAL A 1 85 ? -17.342 -3.492 32.450 1.00 86.81 85 VAL A N 1
ATOM 691 C CA . VAL A 1 85 ? -18.346 -3.515 33.529 1.00 86.81 85 VAL A CA 1
ATOM 692 C C . VAL A 1 85 ? -19.206 -4.774 33.444 1.00 86.81 85 VAL A C 1
A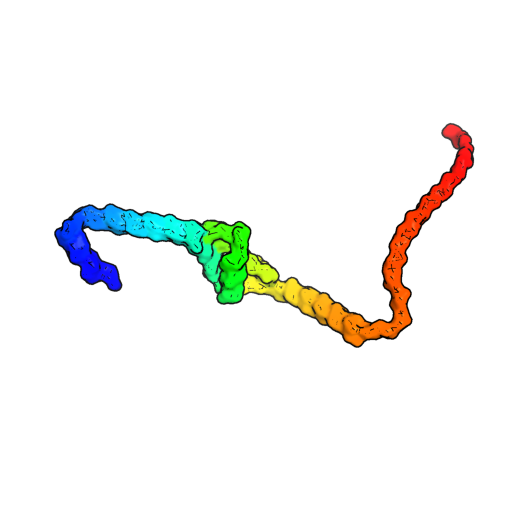TOM 694 O O . VAL A 1 85 ? -19.418 -5.432 34.463 1.00 86.81 85 VAL A O 1
ATOM 697 N N . ALA A 1 86 ? -19.668 -5.132 32.242 1.00 87.12 86 ALA A N 1
ATOM 698 C CA . ALA A 1 86 ? -20.466 -6.337 32.030 1.00 87.12 86 ALA A CA 1
ATOM 699 C C . ALA A 1 86 ? -19.687 -7.601 32.426 1.00 87.12 86 ALA A C 1
ATOM 701 O O . ALA A 1 86 ? -20.195 -8.417 33.191 1.00 87.12 86 ALA A O 1
ATOM 702 N N . TYR A 1 87 ? -18.432 -7.706 31.985 1.00 85.75 87 TYR A N 1
ATOM 703 C CA . TYR A 1 87 ? -17.5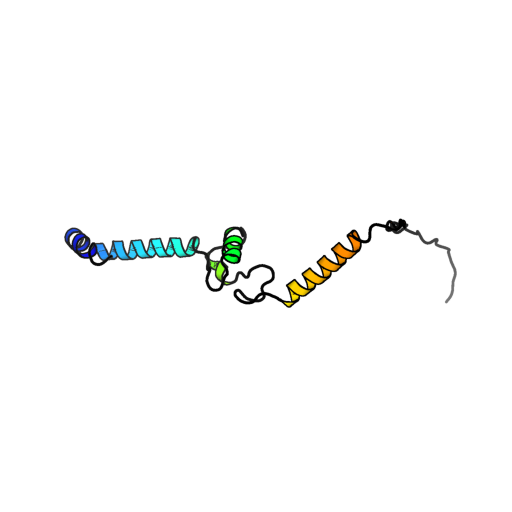39 -8.812 32.323 1.00 85.75 87 TYR A CA 1
ATOM 704 C C . TYR A 1 87 ? -17.264 -8.915 33.829 1.00 85.7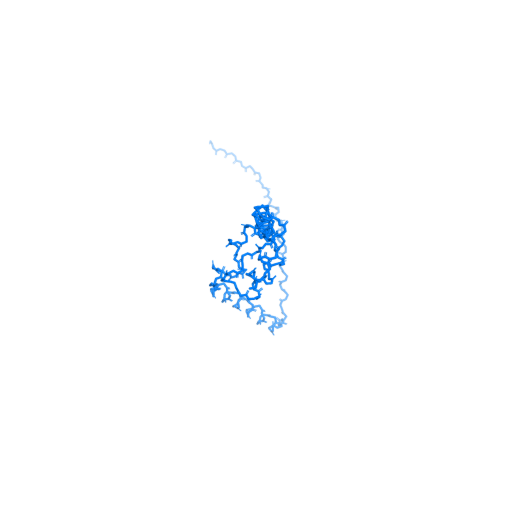5 87 TYR A C 1
ATOM 706 O O . TYR A 1 87 ? -17.423 -9.988 34.400 1.00 85.75 87 TYR A O 1
ATOM 714 N N . ASN A 1 88 ? -16.930 -7.804 34.499 1.00 83.88 88 ASN A N 1
ATOM 715 C CA . ASN A 1 88 ? -16.712 -7.795 35.952 1.00 83.88 88 ASN A CA 1
ATOM 716 C C . ASN A 1 88 ? -17.977 -8.190 36.731 1.00 83.88 88 ASN A C 1
ATOM 718 O O . ASN A 1 88 ? -17.895 -8.868 37.748 1.00 83.88 88 ASN A O 1
ATOM 722 N N . THR A 1 89 ? -19.156 -7.783 36.254 1.00 82.88 89 THR A N 1
ATOM 723 C CA . THR A 1 89 ? -20.433 -8.152 36.886 1.00 82.88 89 THR A CA 1
ATOM 724 C C . THR A 1 89 ? -20.732 -9.640 36.720 1.00 82.88 89 THR A C 1
ATOM 726 O O . THR A 1 89 ? -21.290 -10.253 37.627 1.00 82.88 89 THR A O 1
ATOM 729 N N . GLN A 1 90 ? -20.377 -10.222 35.570 1.00 79.50 90 GLN A N 1
ATOM 730 C CA . GLN A 1 90 ? -20.499 -11.659 35.348 1.00 79.50 90 GLN A CA 1
ATOM 731 C C . GLN A 1 90 ? -19.539 -12.441 36.250 1.00 79.50 90 GLN A C 1
ATOM 733 O O . GLN A 1 90 ? -20.001 -13.329 36.956 1.00 79.50 90 GLN A O 1
ATOM 738 N N . TRP A 1 91 ? -18.254 -12.074 36.277 1.00 70.12 91 TRP A N 1
ATOM 739 C CA . TRP A 1 91 ? -17.249 -12.727 37.124 1.00 70.12 91 TRP A CA 1
ATOM 740 C C . TRP A 1 91 ? -17.636 -12.699 38.604 1.00 70.12 91 TRP A C 1
ATOM 742 O O . TRP A 1 91 ? -17.729 -13.749 39.228 1.00 70.12 91 TRP A O 1
ATOM 752 N N . ASN A 1 92 ? -18.021 -11.532 39.132 1.00 74.19 92 ASN A N 1
ATOM 753 C CA . ASN A 1 92 ? -18.476 -11.430 40.523 1.00 74.19 92 ASN A CA 1
ATOM 754 C C . ASN A 1 92 ? -19.705 -12.310 40.819 1.00 74.19 92 ASN A C 1
ATOM 756 O O . ASN A 1 92 ? -19.864 -12.777 41.940 1.00 74.19 92 ASN A O 1
ATOM 760 N N . ARG A 1 93 ? -20.584 -12.549 39.835 1.00 68.44 93 ARG A N 1
ATOM 761 C CA . ARG A 1 93 ? -21.756 -13.427 39.996 1.00 68.44 93 ARG A CA 1
ATOM 762 C C . ARG A 1 93 ? -21.386 -14.915 39.970 1.00 68.44 93 ARG A C 1
ATOM 764 O O . ARG A 1 93 ? -22.137 -15.724 40.498 1.00 68.44 93 ARG A O 1
ATOM 771 N N . GLU A 1 94 ? -20.278 -15.278 39.333 1.00 66.56 94 GLU A N 1
ATOM 772 C CA . GLU A 1 94 ? -19.763 -16.653 39.295 1.00 66.56 94 GLU A CA 1
ATOM 773 C C . GLU A 1 94 ? -18.939 -16.976 40.556 1.00 66.56 94 GLU A C 1
ATOM 775 O O . GLU A 1 94 ? -19.019 -18.094 41.067 1.00 66.56 94 GLU A O 1
ATOM 780 N N . ASP A 1 95 ? -18.227 -15.981 41.100 1.00 61.69 95 ASP A N 1
ATOM 781 C CA . ASP A 1 95 ? -17.473 -16.071 42.360 1.00 61.69 95 ASP A CA 1
ATOM 782 C C . ASP A 1 95 ? -18.394 -16.092 43.593 1.00 61.69 95 ASP A C 1
ATOM 784 O O . ASP A 1 95 ? -18.088 -16.722 44.611 1.00 61.69 95 ASP A O 1
ATOM 788 N N . GLU A 1 96 ? -19.572 -15.473 43.485 1.00 59.59 96 GLU A N 1
ATOM 789 C CA . GLU A 1 96 ? -20.718 -15.728 44.358 1.00 59.59 96 GLU A CA 1
ATOM 790 C C . GLU A 1 96 ? -21.370 -17.069 43.979 1.00 59.59 96 GLU A C 1
ATOM 792 O O . GLU A 1 96 ? -22.493 -17.141 43.478 1.00 59.59 96 GLU A O 1
ATOM 797 N N . GLY A 1 97 ? -20.641 -18.166 44.214 1.00 54.44 97 GLY A N 1
ATOM 798 C CA . GLY A 1 97 ? -21.179 -19.519 44.101 1.00 54.44 97 GLY A CA 1
ATOM 799 C C . GLY A 1 97 ? -22.520 -19.639 44.845 1.00 54.44 97 GLY A C 1
ATOM 800 O O . GLY A 1 97 ? -22.725 -18.983 45.870 1.00 54.44 97 GLY A O 1
ATOM 801 N N . PRO A 1 98 ? -23.465 -20.462 44.359 1.00 48.41 98 PRO A N 1
ATOM 802 C CA . PRO A 1 98 ? -24.835 -20.430 44.844 1.00 48.41 98 PRO A CA 1
ATOM 803 C C . PRO A 1 98 ? -24.900 -20.797 46.330 1.00 48.41 98 PRO A C 1
ATOM 805 O O . PRO A 1 98 ? -24.743 -21.962 46.701 1.00 48.41 98 PRO A O 1
ATOM 808 N N . SER A 1 99 ? -25.271 -19.838 47.179 1.00 58.56 99 SER A N 1
ATOM 809 C CA . SER A 1 99 ? -26.082 -20.148 48.352 1.00 58.56 99 SER A CA 1
ATOM 810 C C . SER A 1 99 ? -27.449 -20.601 47.836 1.00 58.56 99 SER A C 1
ATOM 812 O O . SER A 1 99 ? -28.356 -19.812 47.612 1.00 58.56 99 SER A O 1
ATOM 814 N N . THR A 1 100 ? -27.527 -21.895 47.518 1.00 50.25 100 THR A N 1
ATOM 815 C CA . THR A 1 100 ? -28.740 -22.714 47.384 1.00 50.25 100 THR A CA 1
ATOM 816 C C . THR A 1 100 ? -30.049 -21.943 47.167 1.00 50.25 100 THR A C 1
ATOM 818 O O . THR A 1 100 ? -30.853 -21.840 48.083 1.00 50.25 100 THR A O 1
ATOM 821 N N . GLU A 1 101 ? -30.334 -21.475 45.956 1.00 54.91 101 GLU A N 1
ATOM 822 C CA . GLU A 1 101 ? -31.71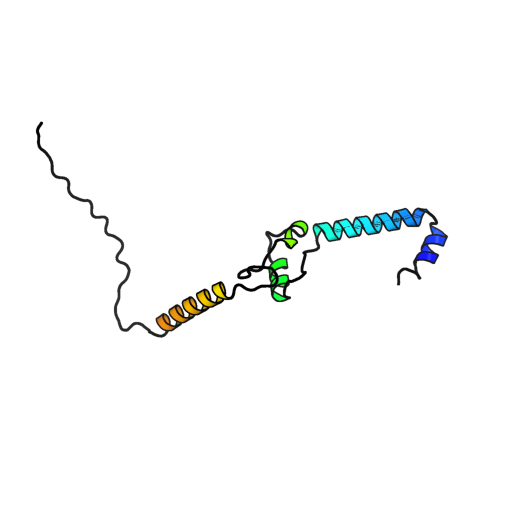8 -21.159 45.583 1.00 54.91 101 GLU A CA 1
ATOM 823 C C . GLU A 1 101 ? -31.907 -21.442 44.090 1.00 54.91 101 GLU A C 1
ATOM 825 O O . GLU A 1 101 ? -31.647 -20.635 43.200 1.00 54.91 101 GLU A O 1
ATOM 830 N N . ASN A 1 102 ? -32.343 -22.670 43.822 1.00 53.88 102 ASN A N 1
ATOM 831 C CA . ASN A 1 102 ? -32.811 -23.129 42.525 1.00 53.88 102 ASN A CA 1
ATOM 832 C C . ASN A 1 102 ? -34.010 -22.280 42.074 1.00 53.88 102 ASN A C 1
ATOM 834 O O . ASN A 1 102 ? -35.141 -22.534 42.483 1.00 53.88 102 ASN A O 1
ATOM 838 N N . LYS A 1 103 ? -33.778 -21.334 41.162 1.00 54.62 103 LYS A N 1
ATOM 839 C CA . LYS A 1 103 ? -34.824 -20.814 40.276 1.00 54.62 103 LYS A CA 1
ATOM 840 C C . LYS A 1 103 ? -34.394 -20.981 38.829 1.00 54.62 103 LYS A C 1
ATOM 842 O O . LYS A 1 103 ? -33.937 -20.051 38.171 1.00 54.62 103 LYS A O 1
ATOM 847 N N . ARG A 1 104 ? -34.573 -22.206 38.325 1.00 42.31 104 ARG A N 1
ATOM 848 C CA . ARG A 1 104 ? -34.790 -22.417 36.889 1.00 42.31 104 ARG A CA 1
ATOM 849 C C . ARG A 1 104 ? -35.934 -21.501 36.423 1.00 42.31 104 ARG A C 1
ATOM 851 O O . ARG A 1 104 ? -36.923 -21.393 37.152 1.00 42.31 104 ARG A O 1
ATOM 858 N N . PRO A 1 105 ? -35.850 -20.874 35.237 1.00 48.72 105 PRO A N 1
ATOM 859 C CA . PRO A 1 105 ? -36.994 -20.193 34.652 1.00 48.72 105 PRO A CA 1
ATOM 860 C C . PRO A 1 105 ? -38.058 -21.256 34.383 1.00 48.72 105 PRO A C 1
ATOM 862 O O . PRO A 1 105 ? -37.885 -22.117 33.520 1.00 48.72 105 PRO A O 1
ATOM 865 N N . THR A 1 106 ? -39.126 -21.251 35.177 1.00 48.53 106 THR A N 1
ATOM 866 C CA . THR A 1 106 ? -40.303 -22.072 34.914 1.00 48.53 106 THR A CA 1
ATOM 867 C C . THR A 1 106 ? -40.880 -21.597 33.594 1.00 48.53 106 THR A C 1
ATOM 869 O O . THR A 1 106 ? -41.449 -20.511 33.516 1.00 48.53 106 THR A O 1
ATOM 872 N N . THR A 1 107 ? -40.674 -22.413 32.563 1.00 49.03 107 THR A N 1
ATOM 873 C CA . THR A 1 107 ? -41.350 -22.349 31.275 1.00 49.03 107 THR A CA 1
ATOM 874 C C . THR A 1 107 ? -42.809 -21.972 31.488 1.00 49.03 107 THR A C 1
ATOM 876 O O . THR A 1 107 ? -43.542 -22.638 32.221 1.00 49.03 107 THR A O 1
ATOM 879 N N . GLU A 1 108 ? -43.178 -20.865 30.859 1.00 49.34 108 GLU A N 1
ATOM 880 C CA . GLU A 1 108 ? -44.516 -20.318 30.749 1.00 49.34 108 GLU A CA 1
ATOM 881 C C . GLU A 1 108 ? -45.501 -21.451 30.425 1.00 49.34 108 GLU A C 1
ATOM 883 O O . GLU A 1 108 ? -45.516 -22.021 29.332 1.00 49.34 108 GLU A O 1
ATOM 888 N N . ARG A 1 109 ? -46.278 -21.860 31.432 1.00 44.06 109 ARG A N 1
ATOM 889 C CA . ARG A 1 109 ? -47.338 -22.843 31.251 1.00 44.06 109 ARG A CA 1
ATOM 890 C C . ARG A 1 109 ? -48.449 -22.112 30.504 1.00 44.06 109 ARG A C 1
ATOM 892 O O . ARG A 1 109 ? -49.132 -21.291 31.109 1.00 44.06 109 ARG A O 1
ATOM 899 N N . VAL A 1 110 ? -48.598 -22.410 29.212 1.00 54.91 110 VAL A N 1
ATOM 900 C CA . VAL A 1 110 ? -49.757 -22.064 28.377 1.00 54.91 110 VAL A CA 1
ATOM 901 C C . VAL A 1 110 ? -51.028 -22.333 29.188 1.00 54.91 110 VAL A C 1
ATOM 903 O O . VAL A 1 110 ? -51.437 -23.482 29.360 1.00 54.91 110 VAL A O 1
ATOM 906 N N . GLN A 1 111 ? -51.616 -21.278 29.754 1.00 44.03 111 GLN A N 1
ATOM 907 C CA . GLN A 1 111 ? -52.939 -21.332 30.357 1.00 44.03 111 GLN A CA 1
ATOM 908 C C . GLN A 1 111 ? -53.941 -20.976 29.273 1.00 44.03 111 GLN A C 1
ATOM 910 O O . GLN A 1 111 ? -54.162 -19.820 28.924 1.00 44.03 111 GLN A O 1
ATOM 915 N N . HIS A 1 112 ? -54.512 -22.042 28.728 1.00 42.62 112 HIS A N 1
ATOM 916 C CA . HIS A 1 112 ? -55.762 -22.047 28.000 1.00 42.62 112 HIS A CA 1
ATOM 917 C C . HIS A 1 112 ? -56.840 -21.455 28.926 1.00 42.62 112 HIS A C 1
ATOM 919 O O . HIS A 1 112 ? -57.192 -22.060 29.940 1.00 42.62 112 HIS A O 1
ATOM 925 N N . GLY A 1 113 ? -57.285 -20.233 28.629 1.00 39.81 113 GLY A N 1
ATOM 926 C CA . GLY A 1 113 ? -58.381 -19.588 29.349 1.00 39.81 113 GLY A CA 1
ATOM 927 C C . GLY A 1 113 ? -59.708 -20.294 29.046 1.00 39.81 113 GLY A C 1
ATOM 928 O O . GLY A 1 113 ? -59.951 -20.620 27.883 1.00 39.81 113 GLY A O 1
ATOM 929 N N . PRO A 1 114 ? -60.558 -20.565 30.050 1.00 44.75 114 PRO A N 1
ATOM 930 C CA . PRO A 1 114 ? -61.859 -21.172 29.818 1.00 44.75 114 PRO A CA 1
ATOM 931 C C . PRO A 1 114 ? -62.840 -20.139 29.25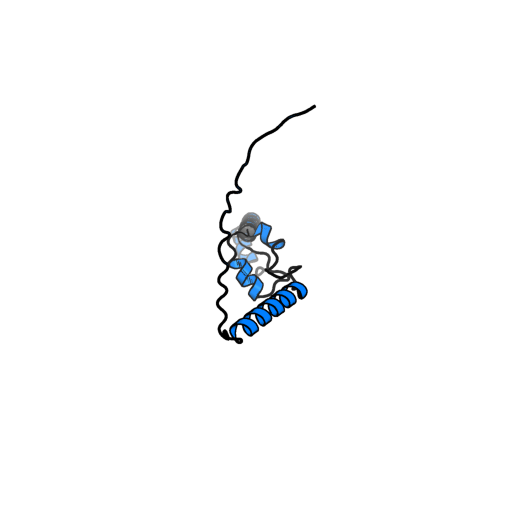2 1.00 44.75 114 PRO A C 1
ATOM 933 O O . PRO A 1 114 ? -63.022 -19.062 29.817 1.00 44.75 114 PRO A O 1
ATOM 936 N N . GLU A 1 115 ? -63.500 -20.495 28.153 1.00 51.59 115 GLU A N 1
ATOM 937 C CA . GLU A 1 115 ? -64.718 -19.833 27.685 1.00 51.59 115 GLU A CA 1
ATOM 938 C C . GLU A 1 115 ? -65.879 -20.154 28.644 1.00 51.59 115 GLU A C 1
ATOM 940 O O . GLU A 1 115 ? -66.066 -21.317 29.021 1.00 51.59 115 GLU A O 1
ATOM 945 N N . PRO A 1 116 ? -66.702 -19.153 28.998 1.00 49.22 116 PRO A N 1
ATOM 946 C CA . PRO A 1 116 ? -68.131 -19.397 29.104 1.00 49.22 116 PRO A CA 1
ATOM 947 C C . PRO A 1 116 ? -68.979 -18.397 28.305 1.00 49.22 116 PRO A C 1
ATOM 949 O O . PRO A 1 116 ? -68.607 -17.258 28.034 1.00 49.22 116 PRO A O 1
ATOM 952 N N . LYS A 1 117 ? -70.138 -18.927 27.923 1.00 43.97 117 LYS A N 1
ATOM 953 C CA . LYS A 1 117 ? -71.124 -18.491 26.934 1.00 43.97 117 LYS A CA 1
ATOM 954 C C . LYS A 1 117 ? -72.092 -17.402 27.429 1.00 43.97 117 LYS A C 1
ATOM 956 O O . LYS A 1 117 ? -72.460 -17.444 28.595 1.00 43.97 117 LYS A O 1
ATOM 961 N N . GLN A 1 118 ? -72.605 -16.635 26.448 1.00 43.94 118 GLN A N 1
ATOM 962 C CA . GLN A 1 118 ? -73.938 -15.980 26.336 1.00 43.94 118 GLN A CA 1
ATOM 963 C C . GLN A 1 118 ? -74.239 -14.856 27.364 1.00 43.94 118 GLN A C 1
ATOM 965 O O . GLN A 1 118 ? -73.854 -14.955 28.514 1.00 43.94 118 GLN A O 1
ATOM 970 N N . GLU A 1 119 ? -74.839 -13.704 27.031 1.00 42.78 119 GLU A N 1
ATOM 971 C CA . GLU A 1 119 ? -76.188 -13.516 26.472 1.00 42.78 119 GLU A CA 1
ATOM 972 C C . GLU A 1 119 ? -76.491 -11.998 26.232 1.00 42.78 119 GLU A C 1
ATOM 974 O O . GLU A 1 119 ? -76.150 -11.179 27.077 1.00 42.78 119 GLU A O 1
ATOM 979 N N . GLN A 1 120 ? -77.083 -11.683 25.064 1.00 39.22 120 GLN A N 1
ATOM 980 C CA . GLN A 1 120 ? -78.155 -10.705 24.714 1.00 39.22 120 GLN A CA 1
ATOM 981 C C . GLN A 1 120 ? -78.188 -9.189 25.091 1.00 39.22 120 GLN A C 1
ATOM 983 O O . GLN A 1 120 ? -77.944 -8.780 26.219 1.00 39.22 120 GLN A O 1
ATOM 988 N N . ASP A 1 121 ? -78.680 -8.433 24.085 1.00 45.16 121 ASP A N 1
ATOM 989 C CA . ASP A 1 121 ? -79.384 -7.123 24.063 1.00 45.16 121 ASP A CA 1
ATOM 990 C C . ASP A 1 121 ? -78.529 -5.831 24.107 1.00 45.16 121 ASP A C 1
ATOM 992 O O . ASP A 1 121 ? -77.676 -5.672 24.971 1.00 45.16 121 ASP A O 1
ATOM 996 N N . ALA A 1 122 ? -78.664 -4.835 23.213 1.00 42.00 122 ALA A N 1
ATOM 997 C CA . ALA A 1 122 ? -79.755 -4.407 22.325 1.00 42.00 122 ALA A CA 1
ATOM 998 C C . ALA A 1 122 ? -79.235 -3.716 21.042 1.00 42.00 122 ALA A C 1
ATOM 1000 O O . ALA A 1 122 ? -78.055 -3.293 21.027 1.00 42.00 122 ALA A O 1
#

Foldseek 3Di:
DVVVVVVVCCVVQPPVVVVVVVVVVVVVVVCQQFPAADCPLADPVQVVVLVVDPVDTRNRNCPDDRPQAPHRNGGNPVVVVVVVVVVVVVVVVVVCPDPDDDDDPPPDDPDDDDDDDDDDDD

pLDDT: mean 77.98, std 17.21, range [39.22, 96.94]

Secondary structure (DSSP, 8-state):
--TTTHHHHHHHHTTHHHHHHHHHHHHHHHHHHHH----TT--HHHHHHHHH-SS--GGGGGG---TTBSSSS-B-HHHHHHHHHHHHHHHHHHHS---S------------PPP-------

InterPro domains:
  IPR005828 Major facilitator, sugar transporter-like [PF00083] (3-50)
  IPR036259 MFS transporter superfamily [G3DSA:1.20.1250.20] (1-55)